Protein AF-A0A4Q3IQQ8-F1 (afdb_monomer)

Mean predicted aligned error: 5.6 Å

Solvent-accessible surface area (backbone atoms only — not comparable to full-atom values): 9478 Å² total; per-residue (Å²): 130,85,78,67,78,83,53,65,46,55,17,55,66,80,68,48,75,38,48,52,88,54,36,38,36,32,30,45,47,97,89,37,36,52,46,71,28,84,80,72,71,71,76,69,69,64,49,35,34,50,62,50,58,66,51,42,44,46,24,58,75,69,44,23,62,35,66,70,71,71,45,88,61,46,71,56,95,55,52,33,58,53,41,48,53,52,48,50,51,54,50,53,50,53,51,52,50,39,46,75,72,66,72,60,83,74,57,72,72,58,44,47,52,34,41,68,68,65,74,57,78,59,47,80,44,57,70,86,51,59,67,70,62,52,51,53,52,55,49,43,45,52,52,33,39,51,51,38,45,76,72,68,44,79,83,66,73,65,50,76,45,78,84

Structure (mmCIF, N/CA/C/O backbone):
data_AF-A0A4Q3IQQ8-F1
#
_entry.id   AF-A0A4Q3IQQ8-F1
#
loop_
_atom_site.group_PDB
_atom_site.id
_atom_site.type_symbol
_atom_site.label_atom_id
_atom_site.label_alt_id
_atom_site.label_comp_id
_atom_site.label_asym_id
_atom_site.label_entity_id
_atom_site.label_seq_id
_atom_site.pdbx_PDB_ins_code
_atom_site.Cartn_x
_atom_site.Cartn_y
_atom_site.Cartn_z
_atom_site.occupancy
_atom_site.B_iso_or_equiv
_atom_site.auth_seq_id
_atom_site.auth_comp_id
_atom_site.auth_asym_id
_atom_site.auth_atom_id
_atom_site.pdbx_PDB_model_num
ATOM 1 N N . MET A 1 1 ? -3.413 -16.287 -16.845 1.00 37.25 1 MET A N 1
ATOM 2 C CA . MET A 1 1 ? -3.490 -16.570 -15.395 1.00 37.25 1 MET A CA 1
ATOM 3 C C . MET A 1 1 ? -4.957 -16.593 -15.004 1.00 37.25 1 MET A C 1
ATOM 5 O O . MET A 1 1 ? -5.675 -15.679 -15.382 1.00 37.25 1 MET A O 1
ATOM 9 N N . SER A 1 2 ? -5.424 -17.665 -14.361 1.00 34.12 2 SER A N 1
ATOM 10 C CA . SER A 1 2 ? -6.815 -17.792 -13.911 1.00 34.12 2 SER A CA 1
ATOM 11 C C . SER A 1 2 ? -7.143 -16.630 -12.974 1.00 34.12 2 SER A C 1
ATOM 13 O O . SER A 1 2 ? -6.596 -16.595 -11.875 1.00 34.12 2 SER A O 1
ATOM 15 N N . ARG A 1 3 ? -8.012 -15.697 -13.394 1.00 47.03 3 ARG A N 1
ATOM 16 C CA . ARG A 1 3 ? -8.653 -14.741 -12.481 1.00 47.03 3 ARG A CA 1
ATOM 17 C C . ARG A 1 3 ? -9.368 -15.587 -11.429 1.00 47.03 3 ARG A C 1
ATOM 19 O O . ARG A 1 3 ? -10.379 -16.221 -11.735 1.00 47.03 3 ARG A O 1
ATOM 26 N N . SER A 1 4 ? -8.794 -15.718 -10.233 1.00 51.16 4 SER A N 1
ATOM 27 C CA . SER A 1 4 ? -9.548 -16.253 -9.103 1.00 51.16 4 SER A CA 1
ATOM 28 C C . SER A 1 4 ? -10.806 -15.393 -9.000 1.00 51.16 4 SER A C 1
ATOM 30 O O . SER A 1 4 ? -10.740 -14.189 -9.231 1.00 51.16 4 SER A O 1
ATOM 32 N N . ARG A 1 5 ? -11.970 -16.015 -8.775 1.00 53.09 5 ARG A N 1
ATOM 33 C CA . ARG A 1 5 ? -13.248 -15.299 -8.638 1.00 53.09 5 ARG A CA 1
ATOM 34 C C . ARG A 1 5 ? -13.012 -14.058 -7.778 1.00 53.09 5 ARG A C 1
ATOM 36 O O . ARG A 1 5 ? -12.578 -14.232 -6.637 1.00 53.09 5 ARG A O 1
ATOM 43 N N . GLU A 1 6 ? -13.235 -12.868 -8.343 1.00 70.44 6 GLU A N 1
ATOM 44 C CA . GLU A 1 6 ? -12.987 -11.579 -7.690 1.00 70.44 6 GLU A CA 1
ATOM 45 C C . GLU A 1 6 ? -13.709 -11.589 -6.349 1.00 70.44 6 GLU A C 1
ATOM 47 O O . GLU A 1 6 ? -14.932 -11.482 -6.249 1.00 70.44 6 GLU A O 1
ATOM 52 N N . THR A 1 7 ? -12.949 -11.885 -5.302 1.00 90.12 7 THR A N 1
ATOM 53 C CA . THR A 1 7 ? -13.508 -12.036 -3.974 1.00 90.12 7 THR A CA 1
ATOM 54 C C . THR A 1 7 ? -13.759 -10.627 -3.496 1.00 90.12 7 THR A C 1
ATOM 56 O O . THR A 1 7 ? -12.825 -9.843 -3.373 1.00 90.12 7 THR A O 1
ATOM 59 N N . THR A 1 8 ? -15.018 -10.289 -3.259 1.00 95.00 8 THR A N 1
ATOM 60 C CA . THR A 1 8 ? -15.385 -8.958 -2.792 1.00 95.00 8 THR A CA 1
ATOM 61 C C . THR A 1 8 ? -15.668 -8.958 -1.298 1.00 95.00 8 THR A C 1
ATOM 63 O O . THR A 1 8 ? -16.021 -9.983 -0.691 1.00 95.00 8 THR A O 1
ATOM 66 N N . ARG A 1 9 ? -15.459 -7.802 -0.672 1.00 96.25 9 ARG A N 1
ATOM 67 C CA . ARG A 1 9 ? -15.759 -7.551 0.740 1.00 96.25 9 ARG A CA 1
ATOM 68 C C . ARG A 1 9 ? -16.309 -6.139 0.903 1.00 96.25 9 ARG A C 1
ATOM 70 O O . ARG A 1 9 ? -16.021 -5.253 0.105 1.00 96.25 9 ARG A O 1
ATOM 77 N N . GLU A 1 10 ? -17.100 -5.940 1.949 1.00 97.12 10 GLU A N 1
ATOM 78 C CA . GLU A 1 10 ? -17.585 -4.618 2.339 1.00 97.12 10 GLU A CA 1
ATOM 79 C C . GLU A 1 10 ? -16.530 -3.908 3.195 1.00 97.12 10 GLU A C 1
ATOM 81 O O . GLU A 1 10 ? -16.027 -4.465 4.176 1.00 97.12 10 GLU A O 1
ATOM 86 N N . CYS A 1 11 ? -16.214 -2.663 2.845 1.00 98.12 11 CYS A N 1
ATOM 87 C CA . CYS A 1 11 ? -15.396 -1.792 3.674 1.00 98.12 11 CYS A CA 1
ATOM 88 C C . CYS A 1 11 ? -16.170 -1.373 4.933 1.00 98.12 11 CYS A C 1
ATOM 90 O O . CYS A 1 11 ? -17.225 -0.748 4.856 1.00 98.12 11 CYS A O 1
ATOM 92 N N . ALA A 1 12 ? -15.617 -1.633 6.116 1.00 97.62 12 ALA A N 1
ATOM 93 C CA . ALA A 1 12 ? -16.254 -1.299 7.389 1.00 97.62 12 ALA A CA 1
ATOM 94 C C . ALA A 1 12 ? -16.405 0.210 7.640 1.00 97.62 12 ALA A C 1
ATOM 96 O O . ALA A 1 12 ? -17.231 0.613 8.463 1.00 97.62 12 ALA A O 1
ATOM 97 N N . LEU A 1 13 ? -15.606 1.030 6.952 1.00 97.56 13 LEU A N 1
ATOM 98 C CA . LEU A 1 13 ? -15.686 2.486 7.009 1.00 97.56 13 LEU A CA 1
ATOM 99 C C . LEU A 1 13 ? -16.744 3.029 6.038 1.00 97.56 13 LEU A C 1
ATOM 101 O O . LEU A 1 13 ? -17.657 3.727 6.476 1.00 97.56 13 LEU A O 1
ATOM 105 N N . THR A 1 14 ? -16.622 2.721 4.742 1.00 96.56 14 THR A N 1
ATOM 106 C CA . THR A 1 14 ? -17.444 3.341 3.684 1.00 96.56 14 THR A CA 1
ATOM 107 C C . THR A 1 14 ? -18.724 2.578 3.371 1.00 96.56 14 THR A C 1
ATOM 109 O O . THR A 1 14 ? -19.628 3.149 2.773 1.00 96.56 14 THR A O 1
ATOM 112 N N . ARG A 1 15 ? -18.822 1.306 3.781 1.00 96.62 15 ARG A N 1
ATOM 113 C CA . ARG A 1 15 ? -19.907 0.371 3.425 1.00 96.62 15 ARG A CA 1
ATOM 114 C C . ARG A 1 15 ? -19.989 0.027 1.939 1.00 96.62 15 ARG A C 1
ATOM 116 O O . ARG A 1 15 ? -20.937 -0.612 1.499 1.00 96.62 15 ARG A O 1
ATOM 123 N N . GLU A 1 16 ? -18.973 0.396 1.171 1.00 97.38 16 GLU A N 1
ATOM 124 C CA . GLU A 1 16 ? -18.859 0.016 -0.231 1.00 97.38 16 GLU A CA 1
ATOM 125 C C . GLU A 1 16 ? -18.320 -1.411 -0.351 1.00 97.38 16 GLU A C 1
ATOM 127 O O . GLU A 1 16 ? -17.387 -1.797 0.360 1.00 97.38 16 GLU A O 1
ATOM 132 N N . THR A 1 17 ? -18.883 -2.182 -1.281 1.00 97.12 17 THR A N 1
ATOM 133 C CA . THR A 1 17 ? -18.341 -3.490 -1.668 1.00 97.12 17 THR A CA 1
ATOM 134 C C . THR A 1 17 ? -17.239 -3.288 -2.700 1.00 97.12 17 THR A C 1
ATOM 136 O O . THR A 1 17 ? -17.483 -2.687 -3.743 1.00 97.12 17 THR A O 1
ATOM 139 N N . LYS A 1 18 ? -16.034 -3.786 -2.412 1.00 95.81 18 LYS A N 1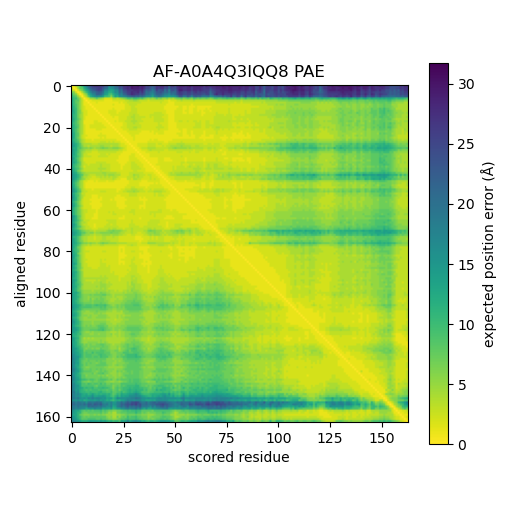
ATOM 140 C CA . LYS A 1 18 ? -14.849 -3.662 -3.276 1.00 95.81 18 LYS A CA 1
ATOM 141 C C . LYS A 1 18 ? -14.160 -5.006 -3.465 1.00 95.81 18 LYS A C 1
ATOM 143 O O . LYS A 1 18 ? -14.421 -5.947 -2.706 1.00 95.81 18 LYS A O 1
ATOM 148 N N . SER A 1 19 ? -13.277 -5.089 -4.460 1.00 95.31 19 SER A N 1
ATOM 149 C CA . SER A 1 19 ? -12.336 -6.204 -4.579 1.00 95.31 19 SER A CA 1
ATOM 150 C C . SER A 1 19 ? -11.458 -6.271 -3.329 1.00 95.31 19 SER A C 1
ATOM 152 O O . SER A 1 19 ? -11.105 -5.241 -2.759 1.00 95.31 19 SER A O 1
ATOM 154 N N . VAL A 1 20 ? -11.073 -7.476 -2.901 1.00 94.44 20 VAL A N 1
ATOM 155 C CA . VAL A 1 20 ? -10.070 -7.647 -1.833 1.00 94.44 20 VAL A CA 1
ATOM 156 C C . VAL A 1 20 ? -8.736 -6.971 -2.155 1.00 94.44 20 VAL A C 1
ATOM 158 O O . VAL A 1 20 ? -7.996 -6.662 -1.232 1.00 94.44 20 VAL A O 1
ATOM 161 N N . GLU A 1 21 ? -8.439 -6.724 -3.432 1.00 92.00 21 GLU A N 1
ATOM 162 C CA . GLU A 1 21 ? -7.233 -6.013 -3.875 1.00 92.00 21 GLU A CA 1
ATOM 163 C C . GLU A 1 21 ? -7.259 -4.520 -3.505 1.00 92.00 21 GLU A C 1
ATOM 165 O O . GLU A 1 21 ? -6.210 -3.931 -3.256 1.00 92.00 21 GLU A O 1
ATOM 170 N N . ASP A 1 22 ? -8.455 -3.937 -3.369 1.00 95.19 22 ASP A N 1
ATOM 171 C CA . ASP A 1 22 ? -8.669 -2.534 -2.983 1.00 95.19 22 ASP A CA 1
ATOM 172 C C . ASP A 1 22 ? -8.861 -2.357 -1.468 1.00 95.19 22 ASP A C 1
ATOM 174 O O . ASP A 1 22 ? -9.234 -1.280 -0.983 1.00 95.19 22 ASP A O 1
ATOM 178 N N . LEU A 1 23 ? -8.674 -3.429 -0.697 1.00 97.00 23 LEU A N 1
ATOM 179 C CA . LEU A 1 23 ? -8.944 -3.478 0.732 1.00 97.00 23 LEU A CA 1
ATOM 180 C C . LEU A 1 23 ? -7.735 -4.033 1.490 1.00 97.00 23 LEU A C 1
ATOM 182 O O . LEU A 1 23 ? -6.971 -4.855 0.999 1.00 97.00 23 LEU A O 1
ATOM 186 N N . VAL A 1 24 ? -7.609 -3.637 2.751 1.00 97.31 24 VAL A N 1
ATOM 187 C CA . VAL A 1 24 ? -6.700 -4.250 3.720 1.00 97.31 24 VAL A CA 1
ATOM 188 C C . VAL A 1 24 ? -7.512 -4.909 4.835 1.00 97.31 24 VAL A C 1
ATOM 190 O O . VAL A 1 24 ? -8.493 -4.348 5.340 1.00 97.31 24 VAL A O 1
ATOM 193 N N . ARG A 1 25 ? -7.122 -6.135 5.197 1.00 97.62 25 ARG A N 1
ATOM 194 C CA . ARG A 1 25 ? -7.734 -6.895 6.289 1.00 97.62 25 ARG A CA 1
ATOM 195 C C . ARG A 1 25 ? -7.068 -6.538 7.611 1.00 97.62 25 ARG A C 1
ATOM 197 O O . ARG A 1 25 ? -5.851 -6.418 7.701 1.00 97.62 25 ARG A O 1
ATOM 204 N N . PHE A 1 26 ? -7.883 -6.454 8.649 1.00 98.06 26 PHE A N 1
ATOM 205 C CA . PHE A 1 26 ? -7.467 -6.324 10.037 1.00 98.06 26 PHE A CA 1
ATOM 206 C C . PHE A 1 26 ? -8.063 -7.46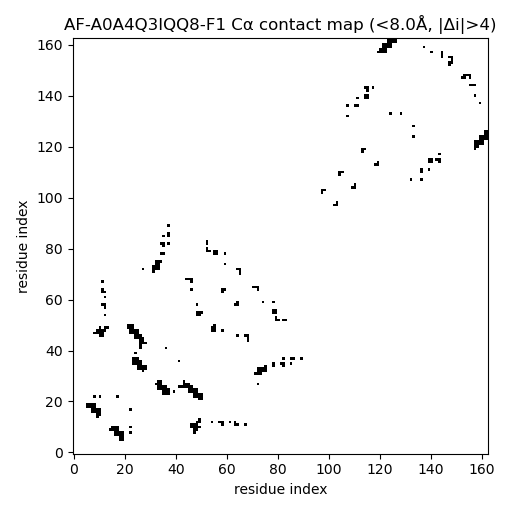1 10.847 1.00 98.06 26 PHE A C 1
ATOM 208 O O . PHE A 1 26 ? -9.214 -7.834 10.614 1.00 98.06 26 PHE A O 1
ATOM 215 N N . VAL A 1 27 ? -7.304 -8.009 11.786 1.00 97.12 27 VAL A N 1
ATOM 216 C CA . VAL A 1 27 ? -7.707 -9.171 12.587 1.00 97.12 27 VAL A CA 1
ATOM 217 C C . VAL A 1 27 ? -7.501 -8.872 14.065 1.00 97.12 27 VAL A C 1
ATOM 219 O O . VAL A 1 27 ? -6.596 -8.127 14.431 1.00 97.12 27 VAL A O 1
ATOM 222 N N . VAL A 1 28 ? -8.385 -9.418 14.902 1.00 95.38 28 VAL A N 1
ATOM 223 C CA . VAL A 1 28 ? -8.273 -9.333 16.363 1.00 95.38 28 VAL A CA 1
ATOM 224 C C . VAL A 1 28 ? -7.448 -10.510 16.868 1.00 95.38 28 VAL A C 1
ATOM 226 O O . VAL A 1 28 ? -7.806 -11.661 16.610 1.00 95.38 28 VAL A O 1
ATOM 229 N N . SER A 1 29 ? -6.363 -10.235 17.584 1.00 90.62 29 SER A N 1
ATOM 230 C CA . SER A 1 29 ? -5.562 -11.254 18.261 1.00 90.62 29 SER A CA 1
ATOM 231 C C . SER A 1 29 ? -6.233 -11.741 19.552 1.00 90.62 29 SER A C 1
ATOM 233 O O . SER A 1 29 ? -7.160 -11.106 20.061 1.00 90.62 29 SER A O 1
ATOM 235 N N . PRO A 1 30 ? -5.784 -12.875 20.120 1.00 89.81 30 PRO A N 1
ATOM 236 C CA . PRO A 1 30 ? -6.358 -13.422 21.352 1.00 89.81 30 PRO A CA 1
ATOM 237 C C . PRO A 1 30 ? -6.313 -12.480 22.568 1.00 89.81 30 PRO A C 1
ATOM 239 O O . PRO A 1 30 ? -7.133 -12.614 23.470 1.00 89.81 30 PRO A O 1
ATOM 242 N N . ASP A 1 31 ? -5.384 -11.523 22.591 1.00 89.62 31 ASP A N 1
ATOM 243 C CA . ASP A 1 31 ? -5.270 -10.474 23.616 1.00 89.62 31 ASP A CA 1
ATOM 244 C C . ASP A 1 31 ? -6.282 -9.320 23.434 1.00 89.62 31 ASP A C 1
ATOM 246 O O . ASP A 1 31 ? -6.332 -8.396 24.245 1.00 89.62 31 ASP A O 1
ATOM 250 N N . GLY A 1 32 ? -7.098 -9.363 22.375 1.00 90.81 32 GLY A N 1
ATOM 251 C CA . GLY A 1 32 ? -8.096 -8.350 22.049 1.00 90.81 32 GLY A CA 1
ATOM 252 C C . GLY A 1 32 ? -7.552 -7.134 21.295 1.00 90.81 32 GLY A C 1
ATOM 253 O O . GLY A 1 32 ? -8.327 -6.210 21.022 1.00 90.81 32 GLY A O 1
ATOM 254 N N . SER A 1 33 ? -6.261 -7.108 20.944 1.00 94.00 33 SER A N 1
ATOM 255 C CA . SER A 1 33 ? -5.692 -6.054 20.100 1.00 94.00 33 SER A CA 1
ATOM 256 C C . SER A 1 33 ? -5.965 -6.305 18.614 1.00 94.00 33 SER A C 1
ATOM 258 O O . SER A 1 33 ? -6.205 -7.433 18.187 1.00 94.00 33 SER A O 1
ATOM 260 N N . ILE A 1 34 ? -6.029 -5.238 17.814 1.00 95.88 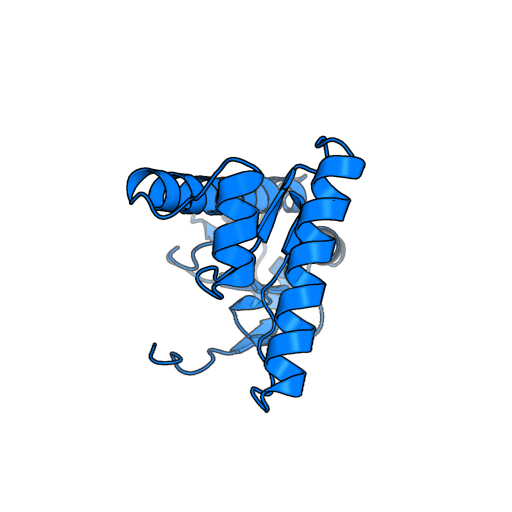34 ILE A N 1
ATOM 261 C CA . ILE A 1 34 ? -6.233 -5.338 16.364 1.00 95.88 34 ILE A CA 1
ATOM 262 C C . ILE A 1 34 ? -4.931 -5.067 15.610 1.00 95.88 34 ILE 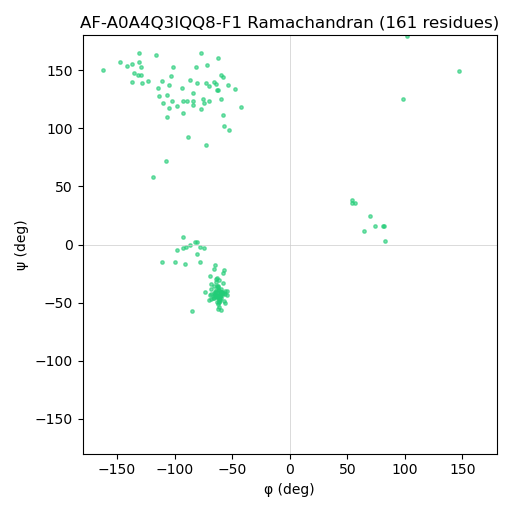A C 1
ATOM 264 O O . ILE A 1 34 ? -4.211 -4.120 15.924 1.00 95.88 34 ILE A O 1
ATOM 268 N N . PHE A 1 35 ? -4.656 -5.867 14.581 1.00 95.38 35 PHE A N 1
ATOM 269 C CA . PHE A 1 35 ? -3.443 -5.753 13.771 1.00 95.38 35 PHE A CA 1
ATOM 270 C C . PHE A 1 35 ? -3.737 -5.893 12.265 1.00 95.38 35 PHE A C 1
ATOM 272 O O 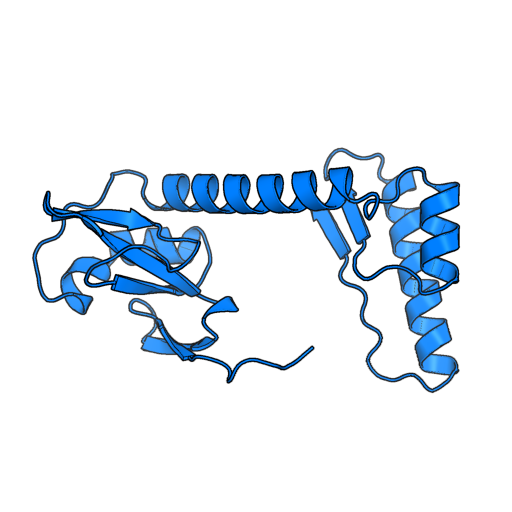. PHE A 1 35 ? -4.750 -6.496 11.887 1.00 95.38 35 PHE A O 1
ATOM 279 N N . PRO A 1 36 ? -2.880 -5.332 11.389 1.00 97.25 36 PRO A N 1
ATOM 280 C CA . PRO A 1 36 ? -3.018 -5.474 9.942 1.00 97.25 36 PRO A CA 1
ATOM 281 C C . PRO A 1 36 ? -2.590 -6.873 9.466 1.00 97.25 36 PRO A C 1
ATOM 283 O O . PRO A 1 36 ? -1.457 -7.304 9.678 1.00 97.25 36 PRO A O 1
ATOM 286 N N . ASP A 1 37 ? -3.484 -7.559 8.757 1.00 96.69 37 ASP A N 1
ATOM 287 C CA . ASP A 1 37 ? -3.262 -8.856 8.106 1.00 96.69 37 ASP A CA 1
ATOM 288 C C . ASP A 1 37 ? -3.179 -8.658 6.584 1.00 96.69 37 ASP A C 1
ATOM 290 O O . ASP A 1 37 ? -4.099 -8.982 5.832 1.00 96.69 37 ASP A O 1
ATOM 294 N N . VAL A 1 38 ? -2.069 -8.071 6.127 1.00 95.00 38 VAL A N 1
ATOM 295 C CA . VAL A 1 38 ? -1.856 -7.670 4.719 1.00 95.00 38 VAL A CA 1
ATOM 296 C C . VAL A 1 38 ? -1.804 -8.841 3.730 1.00 95.00 38 VAL A C 1
ATOM 298 O O . VAL A 1 38 ? -1.966 -8.632 2.529 1.00 95.00 38 VAL A O 1
ATOM 301 N N . ASP A 1 39 ? -1.588 -10.063 4.222 1.00 92.50 39 ASP A N 1
ATOM 302 C CA . ASP A 1 39 ? -1.598 -11.291 3.421 1.00 92.50 39 ASP A CA 1
ATOM 303 C C . ASP A 1 39 ? -2.934 -12.042 3.488 1.00 92.50 39 ASP A C 1
ATOM 305 O O . ASP A 1 39 ? -3.105 -13.037 2.782 1.00 92.50 39 ASP A O 1
ATOM 309 N N . ALA A 1 40 ? -3.875 -11.578 4.317 1.00 93.69 40 ALA A N 1
ATOM 310 C CA . ALA A 1 40 ? -5.160 -12.219 4.575 1.00 93.69 40 ALA A CA 1
ATOM 311 C C . ALA A 1 40 ? -5.042 -13.692 5.027 1.00 93.69 40 ALA A C 1
ATOM 313 O O . ALA A 1 40 ? -5.871 -14.529 4.664 1.00 93.69 40 ALA A O 1
ATOM 314 N N . LYS A 1 41 ? -4.008 -14.016 5.813 1.00 94.00 41 LYS A N 1
ATOM 315 C CA . LYS A 1 41 ? -3.697 -15.389 6.260 1.00 94.00 41 LYS A CA 1
ATOM 316 C C . LYS A 1 41 ? -3.916 -15.612 7.747 1.00 94.00 41 LYS A C 1
ATOM 318 O O . LYS A 1 41 ? -3.952 -16.764 8.171 1.00 94.00 41 LYS A O 1
ATOM 323 N N . ALA A 1 42 ? -4.058 -14.548 8.534 1.00 94.06 42 ALA A N 1
ATOM 324 C CA . ALA A 1 42 ? -4.252 -14.692 9.965 1.00 94.06 42 ALA A CA 1
ATOM 325 C C . ALA A 1 42 ? -5.591 -15.380 10.280 1.00 94.06 42 ALA A C 1
ATOM 327 O O . ALA A 1 42 ? -6.633 -15.115 9.654 1.00 94.06 42 ALA A O 1
ATOM 328 N N . GLU A 1 43 ? -5.548 -16.263 11.274 1.00 91.56 43 GLU A N 1
ATOM 329 C CA . GLU A 1 43 ? -6.732 -16.897 11.839 1.00 91.56 43 GLU A CA 1
ATOM 330 C C . GLU A 1 43 ? -7.549 -15.897 12.662 1.00 91.56 43 GLU A C 1
ATOM 332 O O . GLU A 1 43 ? -7.026 -14.919 13.191 1.00 91.56 43 GLU A O 1
ATOM 337 N N . GLY A 1 44 ? -8.849 -16.158 12.790 1.00 87.56 44 GLY A N 1
ATOM 338 C CA . GLY A 1 44 ? -9.750 -15.343 13.600 1.00 87.56 44 GLY A CA 1
ATOM 339 C C . GLY A 1 44 ? -10.622 -14.371 12.805 1.00 87.56 44 GLY A C 1
ATOM 340 O O . GLY A 1 44 ? -10.616 -14.305 11.568 1.00 87.56 44 GLY A O 1
ATOM 341 N N . ARG A 1 45 ? -11.458 -13.634 13.545 1.00 89.00 45 ARG A N 1
ATOM 342 C CA . ARG A 1 45 ? -12.433 -12.707 12.964 1.00 89.00 45 ARG A CA 1
ATOM 343 C C . ARG A 1 45 ? -11.710 -11.467 12.451 1.00 89.00 45 ARG A C 1
ATOM 345 O O . ARG A 1 45 ? -11.051 -10.767 13.215 1.00 89.00 45 ARG A O 1
ATOM 352 N N . GLY A 1 46 ? -11.872 -11.200 11.158 1.00 94.25 46 GLY A N 1
ATOM 353 C CA . GLY A 1 46 ? -11.297 -10.030 10.510 1.00 94.25 46 GLY A CA 1
ATOM 354 C C . GLY A 1 46 ? -12.341 -9.059 9.978 1.00 94.25 46 GLY A C 1
ATOM 355 O O . GLY A 1 46 ? -13.509 -9.404 9.798 1.00 94.25 46 GLY A O 1
ATOM 356 N N . VAL A 1 47 ? -11.886 -7.848 9.702 1.00 97.25 47 VAL A N 1
ATOM 357 C CA . VAL A 1 47 ? -12.655 -6.740 9.142 1.00 97.25 47 VAL A CA 1
ATOM 358 C C . VAL A 1 47 ? -11.836 -6.071 8.045 1.00 97.25 47 VAL A C 1
ATOM 360 O O . VAL A 1 47 ? -10.610 -6.058 8.105 1.00 97.25 47 VAL A O 1
ATOM 363 N N . TRP A 1 48 ? -12.508 -5.547 7.026 1.00 98.00 48 TRP A N 1
ATOM 364 C CA . TRP A 1 48 ? -11.868 -4.967 5.849 1.00 98.00 48 TRP A CA 1
ATOM 365 C C . TRP A 1 48 ? -12.063 -3.455 5.820 1.00 98.00 48 TRP A C 1
ATOM 367 O O . TRP A 1 48 ? -13.141 -2.961 6.153 1.00 98.00 48 TRP A O 1
ATOM 377 N N . VAL A 1 49 ? -11.030 -2.721 5.418 1.00 98.25 49 VAL A N 1
ATOM 378 C CA . VAL A 1 49 ? -11.071 -1.268 5.195 1.00 98.25 49 VAL A CA 1
ATOM 379 C C . VAL A 1 49 ? -10.440 -0.980 3.839 1.00 98.25 49 VAL A C 1
ATOM 381 O O . VAL A 1 49 ? -9.522 -1.689 3.438 1.00 98.25 49 VAL A O 1
ATOM 384 N N . THR A 1 50 ? -10.935 0.037 3.131 1.00 97.75 50 THR A N 1
ATOM 385 C CA . THR A 1 50 ? -10.311 0.544 1.899 1.00 97.75 50 THR A CA 1
ATOM 386 C C . THR A 1 50 ? -8.814 0.744 2.108 1.00 97.75 50 THR A C 1
ATOM 388 O O . THR A 1 50 ? -8.396 1.285 3.133 1.00 97.75 50 THR A O 1
ATOM 391 N N . LEU A 1 51 ? -8.016 0.279 1.148 1.00 95.31 51 LEU A N 1
ATOM 392 C CA . LEU A 1 51 ? -6.571 0.437 1.168 1.00 95.31 51 LEU A CA 1
ATOM 393 C C . LEU A 1 51 ? -6.207 1.927 1.185 1.00 95.31 51 LEU A C 1
ATOM 395 O O . LEU A 1 51 ? -6.616 2.679 0.306 1.00 95.31 51 LEU A O 1
ATOM 399 N N . GLY A 1 52 ? -5.405 2.331 2.167 1.00 93.56 52 GLY A N 1
ATOM 400 C CA . GLY A 1 52 ? -4.832 3.670 2.218 1.00 93.56 52 GLY A CA 1
ATOM 401 C C . GLY A 1 52 ? -4.659 4.196 3.637 1.00 93.56 52 GLY A C 1
ATOM 402 O O . GLY A 1 52 ? -5.381 3.847 4.571 1.00 93.56 52 GLY A O 1
ATOM 403 N N . HIS A 1 53 ? -3.638 5.031 3.825 1.00 96.19 53 HIS A N 1
ATOM 404 C CA . HIS A 1 53 ? -3.298 5.545 5.150 1.00 96.19 53 HIS A CA 1
ATOM 405 C C . HIS A 1 53 ? -4.417 6.413 5.740 1.00 96.19 53 HIS A C 1
ATOM 407 O O . HIS A 1 53 ? -4.686 6.344 6.939 1.00 96.19 53 HIS A O 1
ATOM 413 N N . LYS A 1 54 ? -5.072 7.231 4.906 1.00 97.44 54 LYS A N 1
ATOM 414 C CA . LYS A 1 54 ? -6.152 8.125 5.346 1.00 97.44 54 LYS A CA 1
ATOM 415 C C . LYS A 1 54 ? -7.381 7.322 5.758 1.00 97.44 54 LYS A C 1
ATOM 417 O O . LYS A 1 54 ? -7.962 7.594 6.799 1.00 97.44 54 LYS A O 1
ATOM 422 N N . GLU A 1 55 ? -7.714 6.302 4.984 1.00 98.12 55 GLU A N 1
ATOM 423 C CA . GLU A 1 55 ? -8.852 5.412 5.173 1.00 98.12 55 GLU A CA 1
ATOM 424 C C . GLU A 1 55 ? -8.697 4.606 6.465 1.00 98.12 55 GLU A C 1
ATOM 426 O O . GLU A 1 55 ? -9.633 4.503 7.258 1.00 98.12 55 GLU A O 1
ATOM 431 N N . VAL A 1 56 ? -7.493 4.089 6.732 1.00 98.00 56 VAL A N 1
ATOM 432 C CA . VAL A 1 56 ? -7.197 3.385 7.987 1.00 98.00 56 VAL A CA 1
ATOM 433 C C . VAL A 1 56 ? -7.243 4.345 9.177 1.00 98.00 56 VAL A C 1
ATOM 435 O O . VAL A 1 56 ? -7.900 4.039 10.173 1.00 98.00 56 VAL A O 1
ATOM 438 N N . ALA A 1 57 ? -6.625 5.526 9.077 1.00 97.81 57 ALA A N 1
ATOM 439 C CA . ALA A 1 57 ? -6.679 6.536 10.137 1.00 97.81 57 ALA A CA 1
ATOM 440 C C . ALA A 1 57 ? -8.124 6.983 10.436 1.00 97.81 57 ALA A C 1
ATOM 442 O O . ALA A 1 57 ? -8.525 7.113 11.595 1.00 97.81 57 ALA A O 1
ATOM 443 N N . GLU A 1 58 ? -8.946 7.154 9.403 1.00 98.06 58 GLU A N 1
ATOM 444 C CA . GLU A 1 58 ? -10.356 7.503 9.550 1.00 98.06 58 GLU A CA 1
ATOM 445 C C . GLU A 1 58 ? -11.171 6.358 10.171 1.00 98.06 58 GLU A C 1
ATOM 447 O O . GLU A 1 58 ? -12.034 6.601 11.021 1.00 98.06 58 GLU A O 1
ATOM 452 N N . ALA A 1 59 ? -10.880 5.104 9.813 1.00 97.81 59 ALA A N 1
ATOM 453 C CA . ALA A 1 59 ? -11.496 3.931 10.427 1.00 97.81 59 ALA A CA 1
ATOM 454 C C . ALA A 1 59 ? -11.195 3.843 11.933 1.00 97.81 59 ALA A C 1
ATOM 456 O O . ALA A 1 59 ? -12.099 3.518 12.714 1.00 97.81 59 ALA A O 1
ATOM 457 N N . VAL A 1 60 ? -9.969 4.191 12.351 1.00 97.12 60 VAL A N 1
ATOM 458 C CA . VAL A 1 60 ? -9.597 4.329 13.770 1.00 97.12 60 VAL A CA 1
ATOM 459 C C . VAL A 1 60 ? -10.424 5.436 14.424 1.00 97.12 60 VAL A C 1
ATOM 461 O O . VAL A 1 60 ? -11.156 5.172 15.380 1.00 97.12 60 VAL A O 1
ATOM 464 N N . HIS A 1 61 ? -10.395 6.650 13.864 1.00 96.88 61 HIS A N 1
ATOM 465 C CA . HIS A 1 61 ? -11.099 7.817 14.405 1.00 96.88 61 HIS A CA 1
ATOM 466 C C . HIS A 1 61 ? -12.613 7.576 14.568 1.00 96.88 61 HIS A C 1
ATOM 468 O O . HIS A 1 61 ? -13.206 7.896 15.600 1.00 96.88 61 HIS A O 1
ATOM 474 N N . LYS A 1 62 ? -13.255 6.937 13.581 1.00 96.69 62 LYS A N 1
ATOM 475 C CA . LYS A 1 62 ? -14.696 6.620 13.600 1.00 96.69 62 LYS A CA 1
ATOM 476 C C . LYS A 1 62 ? -15.050 5.355 14.390 1.00 96.69 62 LYS A C 1
ATOM 478 O O . LYS A 1 62 ? -16.236 4.990 14.445 1.00 96.69 62 LYS A O 1
ATOM 483 N N . LYS A 1 63 ? -14.065 4.695 15.014 1.00 96.25 63 LYS A N 1
ATOM 484 C CA . LYS A 1 63 ? -14.213 3.425 15.747 1.00 96.25 63 LYS A CA 1
ATOM 485 C C . LYS A 1 63 ? -14.868 2.332 14.887 1.00 96.25 63 LYS A C 1
ATOM 487 O O . LYS A 1 63 ? -15.707 1.569 15.369 1.00 96.25 63 LYS A O 1
ATOM 492 N N . ALA A 1 64 ? -14.532 2.285 13.596 1.00 97.06 64 ALA A N 1
ATOM 493 C CA . ALA A 1 64 ? -15.154 1.386 12.622 1.00 97.06 64 ALA A CA 1
ATOM 494 C C . ALA A 1 64 ? -14.901 -0.094 12.957 1.00 97.06 64 ALA A C 1
ATOM 496 O O . ALA A 1 64 ? -15.801 -0.921 12.813 1.00 97.06 64 ALA A O 1
ATOM 497 N N . PHE A 1 65 ? -13.715 -0.409 13.483 1.00 96.44 65 PHE A N 1
ATOM 498 C CA . PHE A 1 65 ? -13.321 -1.763 13.876 1.00 96.44 65 PHE A CA 1
ATOM 499 C C . PHE A 1 65 ? -14.249 -2.355 14.943 1.00 96.44 65 PHE A C 1
ATOM 501 O O . PHE A 1 65 ? -14.893 -3.374 14.697 1.00 96.44 65 PHE A O 1
ATOM 508 N N . ALA A 1 66 ? -14.400 -1.674 16.084 1.00 94.62 66 ALA A N 1
ATOM 509 C CA . A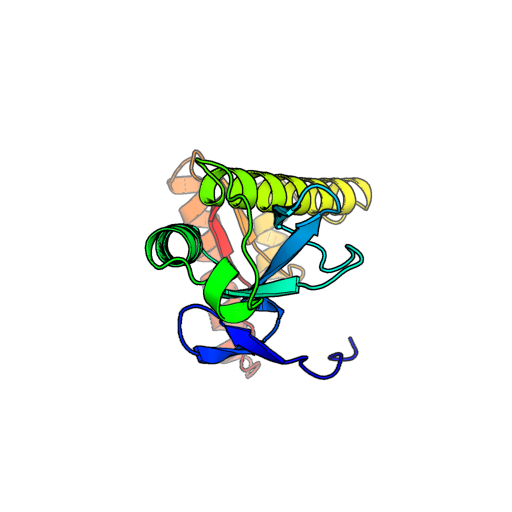LA A 1 66 ? -15.273 -2.117 17.174 1.00 94.62 66 ALA A CA 1
ATOM 510 C C . ALA A 1 66 ? -16.740 -2.254 16.723 1.00 94.62 66 ALA A C 1
ATOM 512 O O . ALA A 1 66 ? -17.407 -3.244 17.028 1.00 94.62 66 ALA A O 1
ATOM 513 N N . LYS A 1 67 ? -17.233 -1.285 15.934 1.00 95.06 67 LYS A N 1
ATOM 514 C CA . LYS A 1 67 ? -18.604 -1.295 15.391 1.00 95.06 67 LYS A CA 1
ATOM 515 C C . LYS A 1 67 ? -18.856 -2.484 14.464 1.00 95.06 67 LYS A C 1
ATOM 517 O O . LYS A 1 67 ? -19.907 -3.112 14.556 1.00 95.06 67 LYS A O 1
ATOM 522 N N . SER A 1 68 ? -17.915 -2.785 13.572 1.00 94.50 68 SER A N 1
ATOM 523 C CA . SER A 1 68 ? -18.054 -3.867 12.593 1.00 94.50 68 SER A CA 1
ATOM 524 C C . SER A 1 68 ? -17.905 -5.248 13.236 1.00 94.50 68 SER A C 1
ATOM 526 O O . SER A 1 68 ? -18.695 -6.154 12.974 1.00 94.50 68 SER A O 1
ATOM 528 N N . LEU A 1 69 ? -16.949 -5.393 14.157 1.00 93.00 69 LEU A N 1
ATOM 529 C CA . LEU A 1 69 ? -16.677 -6.655 14.849 1.00 93.00 69 LEU A CA 1
ATOM 530 C C . LEU A 1 69 ? -17.686 -6.966 15.967 1.00 93.00 69 LEU A C 1
ATOM 532 O O . LEU A 1 69 ? -17.761 -8.116 16.407 1.00 93.00 69 LEU A O 1
ATOM 536 N N . LYS A 1 70 ? -18.473 -5.963 16.389 1.00 91.94 70 LYS A N 1
ATOM 537 C CA . LYS A 1 70 ? -19.451 -6.022 17.491 1.00 91.94 70 LYS A CA 1
ATOM 538 C C . LYS A 1 70 ? -18.823 -6.452 18.821 1.00 91.94 70 LYS A C 1
ATOM 540 O O . LYS A 1 70 ? -19.438 -7.169 19.603 1.00 91.94 70 LYS A O 1
ATOM 545 N N . THR A 1 71 ? -17.588 -6.023 19.061 1.00 88.88 71 THR A N 1
ATOM 546 C CA . THR A 1 71 ? -16.846 -6.273 20.299 1.00 88.88 71 THR A CA 1
ATOM 547 C C . THR A 1 71 ? -15.924 -5.096 20.593 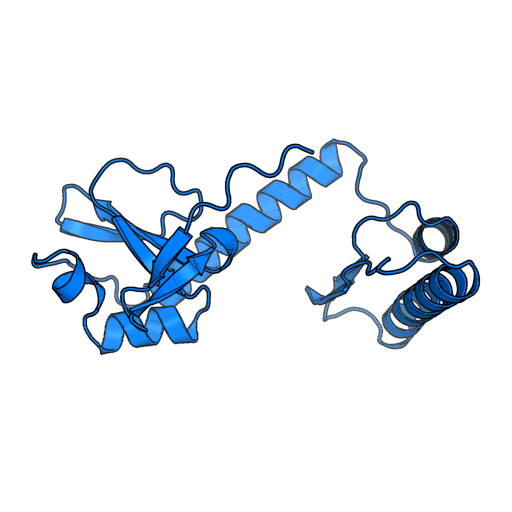1.00 88.88 71 THR A C 1
ATOM 549 O O . THR A 1 71 ? -15.558 -4.348 19.682 1.00 88.88 71 THR A O 1
ATOM 552 N N . SER A 1 72 ? -15.546 -4.931 21.860 1.00 90.00 72 SER A N 1
ATOM 553 C CA . SER A 1 72 ? -14.445 -4.036 22.212 1.00 90.00 72 SER A CA 1
ATOM 554 C C . SER A 1 72 ? -13.150 -4.575 21.604 1.00 90.00 72 SER A C 1
ATOM 556 O O . SER A 1 72 ? -12.922 -5.786 21.628 1.00 90.00 72 SER A O 1
ATOM 558 N N . VAL A 1 73 ? -12.333 -3.684 21.047 1.00 93.81 73 VAL A N 1
ATOM 559 C CA . VAL A 1 73 ? -11.009 -4.002 20.502 1.00 93.81 73 VAL A CA 1
ATOM 560 C C . VAL A 1 73 ? -10.027 -2.928 20.937 1.00 93.81 73 VAL A C 1
ATOM 562 O O . VAL A 1 73 ? -10.362 -1.740 20.935 1.00 93.81 73 VAL A O 1
ATOM 565 N N . THR A 1 74 ? -8.819 -3.345 21.287 1.00 95.56 74 THR A N 1
ATOM 566 C CA . THR A 1 74 ? -7.719 -2.425 21.570 1.00 95.56 74 THR A CA 1
ATOM 567 C C . THR A 1 74 ? -7.067 -2.039 20.250 1.00 95.56 74 THR A C 1
ATOM 569 O O . THR A 1 74 ? -6.599 -2.898 19.503 1.00 95.56 74 THR A O 1
ATOM 572 N N . VAL A 1 75 ? -7.068 -0.745 19.939 1.00 96.19 75 VAL A N 1
ATOM 573 C CA . VAL A 1 75 ? -6.494 -0.214 18.700 1.00 96.19 75 VAL A CA 1
ATOM 574 C C . VAL A 1 75 ? -5.132 0.403 19.012 1.00 96.19 75 VAL A C 1
ATOM 576 O O . VAL A 1 75 ? -5.090 1.281 19.870 1.00 96.19 75 VAL A O 1
ATOM 579 N N . PRO A 1 76 ? -4.040 -0.029 18.353 1.00 94.75 76 PRO A N 1
ATOM 580 C CA . PRO A 1 76 ? -2.739 0.622 18.482 1.00 94.75 76 PRO A CA 1
ATOM 581 C C . PRO A 1 76 ? -2.798 2.104 18.094 1.00 94.75 76 PRO A C 1
ATOM 583 O O . PRO A 1 76 ? -3.484 2.455 17.131 1.00 94.75 76 PRO A O 1
ATOM 586 N N . ASP A 1 77 ? -2.032 2.942 18.797 1.00 91.12 77 ASP A N 1
ATOM 587 C CA . ASP A 1 77 ? -2.032 4.403 18.612 1.00 91.12 77 ASP A CA 1
ATOM 588 C C . ASP A 1 77 ? -1.756 4.821 17.160 1.00 91.12 77 ASP A C 1
ATOM 590 O O . ASP A 1 77 ? -2.418 5.716 16.636 1.00 91.12 77 ASP A O 1
ATOM 594 N N . ASP A 1 78 ? -0.835 4.127 16.485 1.00 95.31 78 ASP A N 1
ATOM 595 C CA . ASP A 1 78 ? -0.522 4.341 15.069 1.00 95.31 78 ASP A CA 1
ATOM 596 C C . ASP A 1 78 ? -0.790 3.091 14.215 1.00 95.31 78 ASP A C 1
ATOM 598 O O . ASP A 1 78 ? 0.087 2.545 13.539 1.00 95.31 78 ASP A O 1
ATOM 602 N N . LEU A 1 79 ? -2.037 2.606 14.234 1.00 97.00 79 LEU A N 1
ATOM 603 C CA . LEU A 1 79 ? -2.446 1.486 13.378 1.00 97.00 79 LEU A CA 1
ATOM 604 C C . LEU A 1 79 ? -2.224 1.782 11.879 1.00 97.00 79 LEU A C 1
ATOM 606 O O . LEU A 1 79 ? -1.914 0.871 11.109 1.00 97.00 79 LEU A O 1
ATOM 610 N N . ALA A 1 80 ? -2.369 3.039 11.448 1.00 97.25 80 ALA A N 1
ATOM 611 C CA . ALA A 1 80 ? -2.176 3.429 10.051 1.00 97.25 80 ALA A CA 1
ATOM 612 C C . ALA A 1 80 ? -0.698 3.341 9.628 1.00 97.25 80 ALA A C 1
ATOM 614 O O . ALA A 1 80 ? -0.403 2.795 8.560 1.00 97.25 80 ALA A O 1
ATOM 615 N N . GLY A 1 81 ? 0.228 3.802 10.472 1.00 97.44 81 GLY A N 1
ATOM 616 C CA . GLY A 1 81 ? 1.667 3.634 10.278 1.00 97.44 81 GLY A CA 1
ATOM 617 C C . GLY A 1 81 ? 2.096 2.170 10.312 1.00 97.44 81 GLY A C 1
ATOM 618 O O . GLY A 1 81 ? 2.796 1.724 9.402 1.00 97.44 81 GLY A O 1
ATOM 619 N N . LEU A 1 82 ? 1.586 1.384 11.266 1.00 96.88 82 LEU A N 1
ATOM 620 C CA . LEU A 1 82 ? 1.848 -0.059 11.324 1.00 96.88 82 LEU A CA 1
ATOM 621 C C . LEU A 1 82 ? 1.378 -0.773 10.045 1.00 96.88 82 LEU A C 1
ATOM 623 O O . LEU A 1 82 ? 2.083 -1.614 9.488 1.00 96.88 82 LEU A O 1
ATOM 627 N N . THR A 1 83 ? 0.203 -0.397 9.534 1.00 97.69 83 THR A N 1
ATOM 628 C CA . THR A 1 83 ? -0.330 -0.937 8.274 1.00 97.69 83 THR A CA 1
ATOM 629 C C . THR A 1 83 ? 0.582 -0.608 7.094 1.00 97.69 83 THR A C 1
ATOM 631 O O . THR A 1 83 ? 0.885 -1.498 6.297 1.00 97.69 83 THR A O 1
ATOM 634 N N . ARG A 1 84 ? 1.058 0.642 6.996 1.00 96.50 84 ARG A N 1
ATOM 635 C CA . ARG A 1 84 ? 2.030 1.055 5.972 1.00 96.50 84 ARG A CA 1
ATOM 636 C C . ARG A 1 84 ? 3.290 0.188 6.037 1.00 96.50 84 ARG A C 1
ATOM 638 O O . ARG A 1 84 ? 3.670 -0.383 5.021 1.00 96.50 84 ARG A O 1
ATOM 645 N N . GLN A 1 85 ? 3.881 0.021 7.219 1.00 96.50 85 GLN A N 1
ATOM 646 C CA . GLN A 1 85 ? 5.107 -0.762 7.399 1.00 96.50 85 GLN A CA 1
ATOM 647 C C . GLN A 1 85 ? 4.942 -2.228 6.960 1.00 96.50 85 GLN A C 1
ATOM 649 O O . GLN A 1 85 ? 5.832 -2.798 6.322 1.00 96.50 85 GLN A O 1
ATOM 654 N N . HIS A 1 86 ? 3.802 -2.853 7.271 1.00 96.25 86 HIS A N 1
ATOM 655 C CA . HIS A 1 86 ? 3.510 -4.222 6.837 1.00 96.25 86 HIS A CA 1
ATOM 656 C C . HIS A 1 86 ? 3.372 -4.317 5.309 1.00 96.25 86 HIS A C 1
ATOM 658 O O . HIS A 1 86 ? 3.910 -5.243 4.697 1.00 96.25 86 HIS A O 1
ATOM 664 N N . LEU A 1 87 ? 2.698 -3.348 4.679 1.00 95.44 87 LEU A N 1
ATOM 665 C CA . LEU A 1 87 ? 2.573 -3.277 3.220 1.00 95.44 87 LEU A CA 1
ATOM 666 C C . LEU A 1 87 ? 3.932 -3.067 2.538 1.00 95.44 87 LEU A C 1
ATOM 668 O O . LEU A 1 87 ? 4.242 -3.775 1.581 1.00 95.44 87 LEU A O 1
ATOM 672 N N . GLU A 1 88 ? 4.763 -2.161 3.053 1.00 94.94 88 GLU A N 1
ATOM 673 C CA . GLU A 1 88 ? 6.125 -1.920 2.557 1.00 94.94 88 GLU A CA 1
ATOM 674 C C . GLU A 1 88 ? 6.991 -3.175 2.675 1.00 94.94 88 GLU A C 1
ATOM 676 O O . GLU A 1 88 ? 7.651 -3.574 1.717 1.00 94.94 88 GLU A O 1
ATOM 681 N N . THR A 1 89 ? 6.934 -3.860 3.819 1.00 96.31 89 THR A N 1
ATOM 682 C CA . THR A 1 89 ? 7.682 -5.105 4.043 1.00 96.31 89 THR A CA 1
ATOM 683 C C . THR A 1 89 ? 7.267 -6.185 3.045 1.00 96.31 89 THR A C 1
ATOM 685 O O .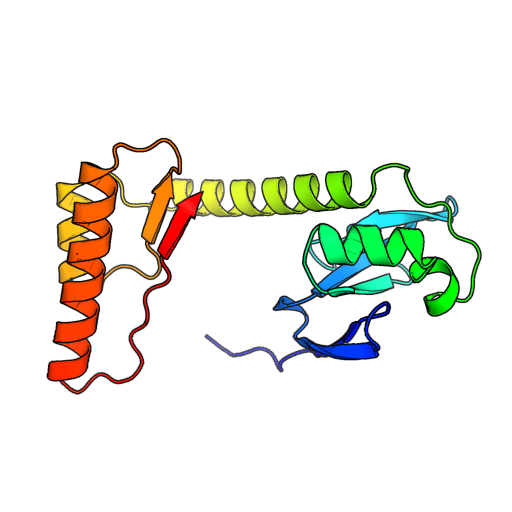 THR A 1 89 ? 8.121 -6.855 2.456 1.00 96.31 89 THR A O 1
ATOM 688 N N . ARG A 1 90 ? 5.959 -6.339 2.805 1.00 94.75 90 ARG A N 1
ATOM 689 C CA . ARG A 1 90 ? 5.413 -7.283 1.821 1.00 94.75 90 ARG A CA 1
ATOM 690 C C . ARG A 1 90 ? 5.871 -6.937 0.404 1.00 94.75 90 ARG A C 1
ATOM 692 O O . ARG A 1 90 ? 6.326 -7.817 -0.327 1.00 94.75 90 ARG A O 1
ATOM 699 N N . PHE A 1 91 ? 5.808 -5.659 0.040 1.00 93.06 91 PHE A N 1
ATOM 700 C CA . PHE A 1 91 ? 6.239 -5.157 -1.260 1.00 93.06 91 PHE A CA 1
ATOM 701 C C . PHE A 1 91 ? 7.739 -5.384 -1.506 1.00 93.06 91 PHE A C 1
ATOM 703 O O . PHE A 1 91 ? 8.121 -5.996 -2.505 1.00 93.06 91 PHE A O 1
ATOM 710 N N . LEU A 1 92 ? 8.596 -4.986 -0.563 1.00 94.50 92 LEU A N 1
ATOM 711 C CA . LEU A 1 92 ? 10.046 -5.190 -0.642 1.00 94.50 92 LEU A CA 1
ATOM 712 C C . LEU A 1 92 ? 10.423 -6.674 -0.684 1.00 94.50 92 LEU A C 1
ATOM 714 O O . LEU A 1 92 ? 11.363 -7.058 -1.387 1.00 94.50 92 LEU A O 1
ATOM 718 N N . SER A 1 93 ? 9.683 -7.524 0.030 1.00 95.81 93 SER A N 1
ATOM 719 C CA . SER A 1 93 ? 9.875 -8.976 -0.013 1.00 95.81 93 SER A CA 1
ATOM 720 C C . SER A 1 93 ? 9.574 -9.536 -1.406 1.00 95.81 93 SER A C 1
ATOM 722 O O . SER A 1 93 ? 10.379 -10.296 -1.950 1.00 95.81 93 SER A O 1
ATOM 724 N N . ALA A 1 94 ? 8.467 -9.109 -2.023 1.00 93.56 94 ALA A N 1
ATOM 725 C CA . ALA A 1 94 ? 8.107 -9.495 -3.388 1.00 93.56 94 ALA A CA 1
ATOM 726 C C . ALA A 1 94 ? 9.145 -9.016 -4.420 1.00 93.56 94 ALA A C 1
ATOM 728 O O . ALA A 1 94 ? 9.596 -9.804 -5.260 1.00 93.56 94 ALA A O 1
ATOM 729 N N . LEU A 1 95 ? 9.601 -7.762 -4.320 1.00 93.06 95 LEU A N 1
ATOM 730 C CA . LEU A 1 95 ? 10.674 -7.234 -5.170 1.00 93.06 95 LEU A CA 1
ATOM 731 C C . LEU A 1 95 ? 11.979 -8.016 -4.995 1.00 93.06 95 LEU A C 1
ATOM 733 O O . LEU A 1 95 ? 12.638 -8.364 -5.974 1.00 93.06 95 LEU A O 1
ATOM 737 N N . SER A 1 96 ? 12.343 -8.350 -3.758 1.00 95.19 96 SER A N 1
ATOM 738 C CA . SER A 1 96 ? 13.552 -9.124 -3.466 1.00 95.19 96 SER A CA 1
ATOM 739 C C . SER A 1 96 ? 13.506 -10.523 -4.083 1.00 95.19 96 SER A C 1
ATOM 741 O O . SER A 1 96 ? 14.519 -10.994 -4.603 1.00 95.19 96 SER A O 1
ATOM 743 N N . MET A 1 97 ? 12.347 -11.188 -4.064 1.00 96.38 97 MET A N 1
ATOM 744 C CA . MET A 1 97 ? 12.164 -12.480 -4.736 1.00 96.38 97 MET A CA 1
ATOM 745 C C . MET A 1 97 ? 12.269 -12.350 -6.256 1.00 96.38 97 MET A C 1
ATOM 747 O O . MET A 1 97 ? 13.020 -13.098 -6.877 1.00 96.38 97 MET A O 1
ATOM 751 N N . THR A 1 98 ? 11.609 -11.346 -6.835 1.00 94.00 98 THR A N 1
ATOM 752 C CA . THR A 1 98 ? 11.658 -11.049 -8.279 1.00 94.00 98 THR A CA 1
ATOM 753 C C . THR A 1 98 ? 13.095 -10.773 -8.738 1.00 94.00 98 THR A C 1
ATOM 755 O O . THR A 1 98 ? 13.547 -11.279 -9.766 1.00 94.00 98 THR A O 1
ATOM 758 N N . ARG A 1 99 ? 13.874 -10.042 -7.927 1.00 94.44 99 ARG A N 1
ATOM 759 C CA . ARG A 1 99 ? 15.303 -9.804 -8.168 1.00 94.44 99 ARG A CA 1
ATOM 760 C C . ARG A 1 99 ? 16.104 -11.103 -8.177 1.00 94.44 99 ARG A C 1
ATOM 762 O O . ARG A 1 99 ? 16.903 -11.311 -9.084 1.00 94.44 99 ARG A O 1
ATOM 769 N N . LYS A 1 100 ? 15.907 -11.971 -7.177 1.00 95.62 100 LYS A N 1
ATOM 770 C CA . LYS A 1 100 ? 16.603 -13.268 -7.081 1.00 95.62 100 LYS A CA 1
ATOM 771 C C . LYS A 1 100 ? 16.249 -14.206 -8.236 1.00 95.62 100 LYS A C 1
ATOM 773 O O . LYS A 1 100 ? 17.107 -14.965 -8.667 1.00 95.62 100 LYS A O 1
ATOM 778 N N . ALA A 1 101 ? 15.025 -14.120 -8.751 1.00 96.69 101 ALA A N 1
ATOM 779 C CA . ALA A 1 101 ? 14.575 -14.866 -9.922 1.00 96.69 101 ALA A CA 1
ATOM 780 C C . ALA A 1 101 ? 15.136 -14.327 -11.256 1.00 96.69 101 ALA A C 1
ATOM 782 O O . ALA A 1 101 ? 14.853 -14.901 -12.303 1.00 96.69 101 ALA A O 1
ATOM 783 N N . GLY A 1 102 ? 15.906 -13.230 -11.246 1.00 94.50 102 GLY A N 1
ATOM 784 C CA . GLY A 1 102 ? 16.448 -12.614 -12.462 1.00 94.50 102 GLY A CA 1
ATOM 785 C C . GLY A 1 102 ? 15.412 -11.848 -13.291 1.00 94.50 102 GLY A C 1
ATOM 786 O O . GLY A 1 102 ? 15.670 -11.539 -14.447 1.00 94.50 102 GLY A O 1
ATOM 787 N N . GLN A 1 103 ? 14.251 -11.530 -12.711 1.00 94.50 103 GLN A N 1
ATOM 788 C CA . GLN A 1 103 ? 13.128 -10.887 -13.403 1.00 94.50 103 GLN A CA 1
ATOM 789 C C . GLN A 1 103 ? 13.139 -9.352 -13.293 1.00 94.50 103 GLN A C 1
ATOM 791 O O . GLN A 1 103 ? 12.280 -8.689 -13.865 1.00 94.50 103 GLN A O 1
ATOM 796 N N . ILE A 1 104 ? 14.098 -8.770 -12.561 1.00 94.44 104 ILE A N 1
ATOM 797 C CA . ILE A 1 104 ? 14.298 -7.314 -12.509 1.00 94.44 104 ILE A CA 1
ATOM 798 C C . ILE A 1 104 ? 15.416 -6.918 -13.469 1.00 94.44 104 ILE A C 1
ATOM 800 O O . ILE A 1 104 ? 16.573 -7.300 -13.281 1.00 94.44 104 ILE A O 1
ATOM 804 N N . LEU A 1 105 ? 15.072 -6.086 -14.451 1.00 94.25 105 LEU A N 1
ATOM 805 C CA . LEU A 1 105 ? 16.015 -5.471 -15.376 1.00 94.25 105 LEU A CA 1
ATOM 806 C C . LEU A 1 105 ? 16.438 -4.085 -14.877 1.00 94.25 105 LEU A C 1
ATOM 808 O O . LEU A 1 105 ? 15.605 -3.273 -14.482 1.00 94.25 105 LEU A O 1
ATOM 812 N N . THR A 1 106 ? 17.739 -3.796 -14.920 1.00 93.19 106 THR A N 1
ATOM 813 C CA . THR A 1 106 ? 18.296 -2.491 -14.537 1.00 93.19 106 THR A CA 1
ATOM 814 C C . THR A 1 106 ? 19.265 -1.956 -15.595 1.00 93.19 106 THR A C 1
ATOM 816 O O . THR A 1 106 ? 19.846 -2.709 -16.381 1.00 93.19 106 THR A O 1
ATOM 819 N N . GLY A 1 107 ? 19.447 -0.631 -15.603 1.00 92.19 107 GLY A N 1
ATOM 820 C CA . GLY A 1 107 ? 20.306 0.098 -16.542 1.00 92.19 107 GLY A CA 1
ATOM 821 C C . GLY A 1 107 ? 19.521 0.711 -17.704 1.00 92.19 107 GLY A C 1
ATOM 822 O O . GLY A 1 107 ? 18.819 0.006 -18.423 1.00 92.19 107 GLY A O 1
ATOM 823 N N . GLY A 1 108 ? 19.666 2.025 -17.911 1.00 91.69 108 GLY A N 1
ATOM 824 C CA . GLY A 1 108 ? 18.805 2.804 -18.814 1.00 91.69 108 GLY A CA 1
ATOM 825 C C . GLY A 1 108 ? 18.719 2.266 -20.245 1.00 91.69 108 GLY A C 1
ATOM 826 O O . GLY A 1 108 ? 17.623 2.150 -20.780 1.00 91.69 108 GLY A O 1
ATOM 827 N N . THR A 1 109 ? 19.842 1.866 -20.850 1.00 94.31 109 THR A N 1
ATOM 828 C CA . THR A 1 109 ? 19.851 1.305 -22.214 1.00 94.31 109 THR A CA 1
ATOM 829 C C . THR A 1 109 ? 19.105 -0.026 -22.302 1.00 94.31 109 THR A C 1
ATOM 831 O O . THR A 1 109 ? 18.346 -0.239 -23.241 1.00 94.31 109 THR A O 1
ATOM 834 N N . LYS A 1 110 ? 19.293 -0.914 -21.317 1.00 94.62 110 LYS A N 1
ATOM 835 C CA . LYS A 1 110 ? 18.631 -2.226 -21.286 1.00 94.62 110 LYS A CA 1
ATOM 836 C C . LYS A 1 110 ? 17.135 -2.075 -21.052 1.00 94.62 110 LYS A C 1
ATOM 838 O O . LYS A 1 110 ? 16.344 -2.669 -21.770 1.00 94.62 110 LYS A O 1
ATOM 843 N N . VAL A 1 111 ? 16.766 -1.250 -20.071 1.00 95.38 111 VAL A N 1
ATOM 844 C CA . VAL A 1 111 ? 15.367 -0.963 -19.737 1.00 95.38 111 VAL A CA 1
ATOM 845 C C . VAL A 1 111 ? 14.648 -0.356 -20.937 1.00 95.38 111 VAL A C 1
ATOM 847 O O . VAL A 1 111 ? 13.578 -0.830 -21.292 1.00 95.38 111 VAL A O 1
ATOM 850 N N . LYS A 1 112 ? 15.259 0.626 -21.612 1.00 94.69 112 LYS A N 1
ATOM 851 C CA . LYS A 1 112 ? 14.696 1.214 -22.830 1.00 94.69 112 LYS A CA 1
ATOM 852 C C . LYS A 1 112 ? 14.443 0.162 -23.918 1.00 94.69 112 LYS A C 1
ATOM 854 O O . LYS A 1 112 ? 13.343 0.119 -24.450 1.00 94.69 112 LYS A O 1
ATOM 859 N N . ALA A 1 113 ? 15.424 -0.693 -24.206 1.00 95.25 113 ALA A N 1
ATOM 860 C CA . ALA A 1 113 ? 15.268 -1.743 -25.212 1.00 95.25 113 ALA A CA 1
ATOM 861 C C . ALA A 1 113 ? 14.139 -2.729 -24.856 1.00 95.25 113 ALA A C 1
ATOM 863 O O . ALA A 1 113 ? 13.349 -3.085 -25.721 1.00 95.25 113 ALA A O 1
ATOM 864 N N . ALA A 1 114 ? 14.020 -3.120 -23.583 1.00 95.19 114 ALA A N 1
ATOM 865 C CA . ALA A 1 114 ? 12.951 -4.009 -23.123 1.00 95.19 114 ALA A CA 1
ATOM 866 C C . ALA A 1 114 ? 11.560 -3.352 -23.172 1.00 95.19 114 ALA A C 1
ATOM 868 O O . ALA A 1 114 ? 10.576 -4.030 -23.457 1.00 95.19 114 ALA A O 1
ATOM 869 N N . ILE A 1 115 ? 11.474 -2.037 -22.920 1.00 94.44 115 ILE A N 1
ATOM 870 C CA . ILE A 1 115 ? 10.245 -1.255 -23.124 1.00 94.44 115 ILE A CA 1
ATOM 871 C C . ILE A 1 115 ? 9.844 -1.293 -24.599 1.00 94.44 115 ILE A C 1
ATOM 873 O O . ILE A 1 115 ? 8.722 -1.663 -24.915 1.00 94.44 115 ILE A O 1
ATOM 877 N N . GLU A 1 116 ? 10.763 -0.936 -25.499 1.00 91.44 116 GLU A N 1
ATOM 878 C CA . GLU A 1 116 ? 10.498 -0.874 -26.943 1.00 91.44 116 GLU A CA 1
ATOM 879 C C . GLU A 1 116 ? 10.157 -2.252 -27.535 1.00 91.44 116 GLU A C 1
ATOM 881 O O . GLU A 1 116 ? 9.378 -2.336 -28.481 1.00 91.44 116 GLU A O 1
ATOM 886 N N . ALA A 1 117 ? 10.695 -3.328 -26.956 1.00 91.75 117 ALA A N 1
ATOM 887 C CA . ALA A 1 117 ? 10.390 -4.707 -27.328 1.00 91.75 117 ALA A CA 1
ATOM 888 C C . ALA A 1 117 ? 9.075 -5.251 -26.728 1.00 91.75 117 ALA A C 1
ATOM 890 O O . ALA A 1 117 ? 8.658 -6.349 -27.092 1.00 91.75 117 ALA A O 1
ATOM 891 N N . GLY A 1 118 ? 8.424 -4.524 -25.810 1.00 90.38 118 GLY A N 1
ATOM 892 C CA . GLY A 1 118 ? 7.208 -4.987 -25.132 1.00 90.38 118 GLY A CA 1
ATOM 893 C C . GLY A 1 118 ? 7.432 -6.135 -24.140 1.00 90.38 118 GLY A C 1
ATOM 894 O O . GLY A 1 118 ? 6.517 -6.904 -23.858 1.00 90.38 118 GLY A O 1
ATOM 895 N N . GLU A 1 119 ? 8.646 -6.272 -23.602 1.00 91.75 119 GLU A N 1
ATOM 896 C CA . GLU A 1 119 ? 9.043 -7.387 -22.725 1.00 91.75 119 GLU A CA 1
ATOM 897 C C . GLU A 1 119 ? 8.801 -7.110 -21.231 1.00 91.75 119 GLU A C 1
ATOM 899 O O . GLU A 1 119 ? 9.068 -7.964 -20.381 1.00 91.75 119 GLU A O 1
ATOM 904 N N . ILE A 1 120 ? 8.314 -5.916 -20.882 1.00 93.38 120 ILE A N 1
ATOM 905 C CA . ILE A 1 120 ? 8.093 -5.512 -19.491 1.00 93.38 120 ILE A CA 1
ATOM 906 C C . ILE A 1 120 ? 6.615 -5.564 -19.100 1.00 93.38 120 ILE A C 1
ATOM 908 O O . ILE A 1 120 ? 5.729 -5.225 -19.876 1.00 93.38 120 ILE A O 1
ATOM 912 N N . ILE A 1 121 ? 6.355 -5.932 -17.844 1.00 92.38 121 ILE A N 1
ATOM 913 C CA . ILE A 1 121 ? 5.008 -5.895 -17.248 1.00 92.38 121 ILE A CA 1
ATOM 914 C C . ILE A 1 121 ? 4.777 -4.663 -16.367 1.00 92.38 121 ILE A C 1
ATOM 916 O O . ILE A 1 121 ? 3.643 -4.388 -15.997 1.00 92.38 121 ILE A O 1
ATOM 920 N N . ALA A 1 122 ? 5.845 -3.958 -15.983 1.00 93.69 122 ALA A N 1
ATOM 921 C CA . ALA A 1 122 ? 5.804 -2.741 -15.179 1.00 93.69 122 ALA A CA 1
ATOM 922 C C . ALA A 1 122 ? 7.131 -1.978 -15.296 1.00 93.69 122 ALA A C 1
ATOM 924 O O . ALA A 1 122 ? 8.195 -2.589 -15.436 1.00 93.69 122 ALA A O 1
ATOM 925 N N . LEU A 1 123 ? 7.072 -0.653 -15.166 1.00 94.94 123 LEU A N 1
ATOM 926 C CA . LEU A 1 123 ? 8.232 0.219 -14.995 1.00 94.94 123 LEU A CA 1
ATOM 927 C C . LEU A 1 123 ? 8.285 0.715 -13.546 1.00 94.94 123 LEU A C 1
ATOM 929 O O . LEU A 1 123 ? 7.309 1.258 -13.037 1.00 94.94 123 LEU A O 1
ATOM 933 N N . LEU A 1 124 ? 9.439 0.571 -12.896 1.00 94.12 124 LEU A N 1
ATOM 934 C CA . LEU A 1 124 ? 9.695 1.089 -11.550 1.00 94.12 124 LEU A CA 1
ATOM 935 C C . LEU A 1 124 ? 10.750 2.193 -11.640 1.00 94.12 124 LEU A C 1
ATOM 937 O O . LEU A 1 124 ? 11.829 1.966 -12.193 1.00 94.12 124 LEU A O 1
ATOM 941 N N . THR A 1 125 ? 10.475 3.367 -11.077 1.00 94.06 125 THR A N 1
ATOM 942 C CA . THR A 1 125 ? 11.470 4.445 -10.960 1.00 94.06 125 THR A CA 1
ATOM 943 C C . THR A 1 125 ? 11.549 4.955 -9.538 1.00 94.06 125 THR A C 1
ATOM 945 O O . THR A 1 125 ? 10.517 5.177 -8.919 1.00 94.06 125 THR A O 1
ATOM 948 N N . ALA A 1 126 ? 12.760 5.219 -9.057 1.00 91.81 126 ALA A N 1
ATOM 949 C CA . ALA A 1 126 ? 12.930 5.851 -7.761 1.00 91.81 126 ALA A CA 1
ATOM 950 C C . ALA A 1 126 ? 12.535 7.341 -7.814 1.00 91.81 126 ALA A C 1
ATOM 952 O O . ALA A 1 126 ? 12.845 8.059 -8.776 1.00 91.81 126 ALA A O 1
ATOM 953 N N . THR A 1 127 ? 11.855 7.806 -6.776 1.00 91.50 127 THR A N 1
ATOM 954 C CA . THR A 1 127 ? 11.421 9.195 -6.579 1.00 91.50 127 THR A CA 1
ATOM 955 C C . THR A 1 127 ? 12.609 10.154 -6.459 1.00 91.50 127 THR A C 1
ATOM 957 O O . THR A 1 127 ? 12.528 11.298 -6.906 1.00 91.50 127 THR A O 1
ATOM 960 N N . ASP A 1 128 ? 13.751 9.668 -5.972 1.00 93.19 128 ASP A N 1
ATOM 961 C CA . ASP A 1 128 ? 15.023 10.393 -5.874 1.00 93.19 128 ASP A CA 1
ATOM 962 C C . ASP A 1 128 ? 15.896 10.315 -7.144 1.00 93.19 128 ASP A C 1
ATOM 964 O O . ASP A 1 128 ? 16.968 10.921 -7.205 1.00 93.19 128 ASP A O 1
ATOM 968 N N . ALA A 1 129 ? 15.451 9.608 -8.190 1.00 91.81 129 ALA A N 1
ATOM 969 C CA . ALA A 1 129 ? 16.196 9.515 -9.441 1.00 91.81 129 ALA A CA 1
ATOM 970 C C . ALA A 1 129 ? 16.359 10.889 -10.127 1.00 91.81 129 ALA A C 1
ATOM 972 O O . ALA A 1 129 ? 15.601 11.837 -9.910 1.00 91.81 129 ALA A O 1
ATOM 973 N N . ALA A 1 130 ? 17.331 10.997 -11.034 1.00 93.56 130 ALA A N 1
ATOM 974 C CA . ALA A 1 130 ? 17.459 12.188 -11.865 1.00 93.56 130 ALA A CA 1
ATOM 975 C C . ALA A 1 130 ? 16.221 12.357 -12.767 1.00 93.56 130 ALA A C 1
ATOM 977 O O . ALA A 1 130 ? 15.803 11.418 -13.452 1.00 93.56 130 ALA A O 1
ATOM 978 N N . GLU A 1 131 ? 15.670 13.571 -12.812 1.00 93.06 131 GLU A N 1
ATOM 979 C CA . GLU A 1 131 ? 14.460 13.890 -13.579 1.00 93.06 131 GLU A CA 1
ATOM 980 C C . GLU A 1 131 ? 14.610 13.559 -15.073 1.00 93.06 131 GLU A C 1
ATOM 982 O O . GLU A 1 131 ? 13.710 12.972 -15.671 1.00 93.06 131 GLU A O 1
ATOM 987 N N . ASP A 1 132 ? 15.768 13.870 -15.663 1.00 92.81 132 ASP A N 1
ATOM 988 C CA . ASP A 1 132 ? 16.080 13.546 -17.062 1.00 92.81 132 ASP A CA 1
ATOM 989 C C . ASP A 1 132 ? 16.044 12.030 -17.324 1.00 92.81 132 ASP A C 1
ATOM 991 O O . ASP A 1 132 ? 15.464 11.566 -18.308 1.00 92.81 132 ASP A O 1
ATOM 995 N N . GLY A 1 133 ? 16.595 11.237 -16.400 1.00 91.00 133 GLY A N 1
ATOM 996 C CA . GLY A 1 133 ? 16.563 9.778 -16.479 1.00 91.00 133 GLY A CA 1
ATOM 997 C C . GLY A 1 133 ? 15.136 9.233 -16.453 1.00 91.00 133 GLY A C 1
ATOM 998 O O . GLY A 1 133 ? 14.775 8.429 -17.315 1.00 91.00 133 GLY A O 1
ATOM 999 N N . ARG A 1 134 ? 14.300 9.716 -15.522 1.00 92.31 134 ARG A N 1
ATOM 1000 C CA . ARG A 1 134 ? 12.881 9.330 -15.454 1.00 92.31 134 ARG A CA 1
ATOM 1001 C C . ARG A 1 134 ? 12.130 9.717 -16.724 1.00 92.31 134 ARG A C 1
ATOM 1003 O O . ARG A 1 134 ? 11.497 8.858 -17.330 1.00 92.31 134 ARG A O 1
ATOM 1010 N N . LYS A 1 135 ? 12.265 10.968 -17.187 1.00 93.00 135 LYS A N 1
ATOM 1011 C CA . LYS A 1 135 ? 11.601 11.462 -18.408 1.00 93.00 135 LYS A CA 1
ATOM 1012 C C . LYS A 1 135 ? 11.930 10.614 -19.632 1.00 93.00 135 LYS A C 1
ATOM 1014 O O . LYS A 1 135 ? 11.033 10.327 -20.420 1.00 93.00 135 LYS A O 1
ATOM 1019 N N . LYS A 1 136 ? 13.182 10.173 -19.783 1.00 93.00 136 LYS A N 1
ATOM 1020 C CA . LYS A 1 136 ? 13.591 9.279 -20.879 1.00 93.00 136 LYS A CA 1
ATOM 1021 C C . LYS A 1 136 ? 12.883 7.925 -20.823 1.00 93.00 136 LYS A C 1
ATOM 1023 O O . LYS A 1 136 ? 12.424 7.443 -21.859 1.00 93.00 136 LYS A O 1
ATOM 1028 N N . MET A 1 137 ? 12.779 7.315 -19.641 1.00 94.56 137 MET A N 1
ATOM 1029 C CA . MET A 1 137 ? 12.115 6.014 -19.483 1.00 94.56 137 MET A CA 1
ATOM 1030 C C . MET A 1 137 ? 10.602 6.134 -19.688 1.00 94.56 137 MET A C 1
ATOM 1032 O O . MET A 1 137 ? 10.043 5.407 -20.503 1.00 94.56 137 MET A O 1
ATOM 1036 N N . THR A 1 138 ? 9.953 7.110 -19.048 1.00 93.38 138 THR A N 1
ATOM 1037 C CA . THR A 1 138 ? 8.517 7.373 -19.230 1.00 93.38 138 THR A CA 1
ATOM 1038 C C . THR A 1 138 ? 8.188 7.761 -20.674 1.00 93.38 138 THR A C 1
ATOM 1040 O O . THR A 1 138 ? 7.154 7.366 -21.202 1.00 93.38 138 THR A O 1
ATOM 1043 N N . GLY A 1 139 ? 9.068 8.507 -21.351 1.00 94.12 139 GLY A N 1
ATOM 1044 C CA . GLY A 1 139 ? 8.918 8.830 -22.771 1.00 94.12 139 GLY A CA 1
ATOM 1045 C C . GLY A 1 139 ? 9.001 7.597 -23.672 1.00 94.12 139 GLY A C 1
ATOM 1046 O O . GLY A 1 139 ? 8.201 7.469 -24.594 1.00 94.12 139 GLY A O 1
ATOM 1047 N N . SER A 1 140 ? 9.915 6.669 -23.372 1.00 94.06 140 SER A N 1
ATOM 1048 C CA . SER A 1 140 ? 10.020 5.392 -24.094 1.00 94.06 140 SER A CA 1
ATOM 1049 C C . SER A 1 140 ? 8.761 4.542 -23.894 1.00 94.06 140 SER A C 1
ATOM 1051 O O . SER A 1 140 ? 8.250 3.978 -24.855 1.00 94.06 140 SER A O 1
ATOM 1053 N N . LEU A 1 141 ? 8.217 4.520 -22.670 1.00 94.00 141 LEU A N 1
ATOM 1054 C CA . LEU A 1 141 ? 6.985 3.801 -22.339 1.00 94.00 141 LEU A CA 1
ATOM 1055 C C . LEU A 1 141 ? 5.783 4.332 -23.124 1.00 94.00 141 LEU A C 1
ATOM 1057 O O . LEU A 1 141 ? 5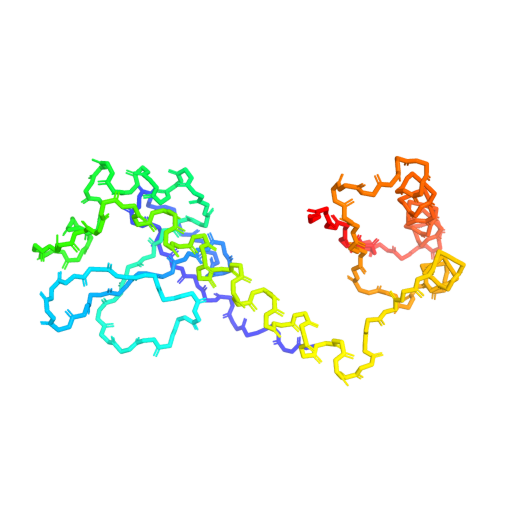.111 3.568 -23.803 1.00 94.00 141 LEU A O 1
ATOM 1061 N N . LYS A 1 142 ? 5.584 5.655 -23.122 1.00 92.69 142 LYS A N 1
ATOM 1062 C CA . LYS A 1 142 ? 4.527 6.309 -23.911 1.00 92.69 142 LYS A CA 1
ATOM 1063 C C . LYS A 1 142 ? 4.674 6.053 -25.410 1.00 92.69 142 LYS A C 1
ATOM 1065 O O . LYS A 1 142 ? 3.678 5.906 -26.111 1.00 92.69 142 LYS A O 1
ATOM 1070 N N . GLY A 1 143 ? 5.912 6.038 -25.908 1.00 92.44 143 GLY A N 1
ATOM 1071 C CA . GLY A 1 143 ? 6.203 5.718 -27.305 1.00 92.44 143 GLY A CA 1
ATOM 1072 C C . GLY A 1 143 ? 5.782 4.294 -27.664 1.00 92.44 143 GLY A C 1
ATOM 1073 O O . GLY A 1 143 ? 5.144 4.096 -28.693 1.00 92.44 143 GLY A O 1
ATOM 1074 N N . TYR A 1 144 ? 6.086 3.332 -26.791 1.00 90.81 144 TYR A N 1
ATOM 1075 C CA . TYR A 1 144 ? 5.657 1.944 -26.939 1.00 90.81 144 TYR A CA 1
ATOM 1076 C C . TYR A 1 144 ? 4.129 1.797 -26.898 1.00 90.81 144 TYR A C 1
ATOM 1078 O O . TYR A 1 144 ? 3.563 1.194 -27.803 1.00 90.81 144 TYR A O 1
ATOM 1086 N N . GLU A 1 145 ? 3.453 2.386 -25.906 1.00 89.94 145 GLU A N 1
ATOM 1087 C CA . GLU A 1 145 ? 1.988 2.307 -25.774 1.00 89.94 145 GLU A CA 1
ATOM 1088 C C . GLU A 1 145 ? 1.281 2.867 -27.014 1.00 89.94 145 GLU A C 1
ATOM 1090 O O . GLU A 1 145 ? 0.380 2.232 -27.558 1.00 89.94 145 GLU A O 1
ATOM 1095 N N . LYS A 1 146 ? 1.759 4.006 -27.529 1.00 88.75 146 LYS A N 1
ATOM 1096 C CA . LYS A 1 146 ? 1.240 4.599 -28.765 1.00 88.75 146 LYS A CA 1
ATOM 1097 C C . LYS A 1 146 ? 1.483 3.707 -29.988 1.00 88.75 146 LYS A C 1
ATOM 1099 O O . LYS A 1 146 ? 0.594 3.556 -30.817 1.00 88.75 146 LYS A O 1
ATOM 1104 N N . ALA A 1 147 ? 2.672 3.118 -30.117 1.00 87.75 147 ALA A N 1
ATOM 1105 C CA . ALA A 1 147 ? 2.978 2.214 -31.225 1.00 87.75 147 ALA A CA 1
ATOM 1106 C C . ALA A 1 147 ? 2.129 0.929 -31.173 1.00 87.75 147 ALA A C 1
ATOM 1108 O O . ALA A 1 147 ? 1.718 0.419 -32.214 1.00 87.75 147 ALA A O 1
ATOM 1109 N N . ALA A 1 148 ? 1.842 0.420 -29.971 1.00 86.50 148 ALA A N 1
ATOM 1110 C CA . ALA A 1 148 ? 0.950 -0.717 -29.769 1.00 86.50 148 ALA A CA 1
ATOM 1111 C C . ALA A 1 148 ? -0.495 -0.376 -30.173 1.00 86.50 148 ALA A C 1
ATOM 1113 O O . ALA A 1 148 ? -1.120 -1.151 -30.898 1.00 86.50 148 ALA A O 1
ATOM 1114 N N . GLU A 1 149 ? -0.987 0.802 -29.780 1.00 86.31 149 GLU A N 1
ATOM 1115 C CA . GLU A 1 149 ? -2.303 1.318 -30.178 1.00 86.31 149 GLU A CA 1
ATOM 1116 C C . GLU A 1 149 ? -2.410 1.474 -31.706 1.00 86.31 149 GLU A C 1
ATOM 1118 O O . GLU A 1 149 ? -3.351 0.972 -32.318 1.00 86.31 149 GLU A O 1
ATOM 1123 N N . GLU A 1 150 ? -1.410 2.083 -32.354 1.00 86.44 150 GLU A N 1
ATOM 1124 C CA . GLU A 1 150 ? -1.356 2.228 -33.819 1.00 86.44 150 GLU A CA 1
ATOM 1125 C C . GLU A 1 150 ? -1.326 0.875 -34.553 1.00 86.44 150 GLU A C 1
ATOM 1127 O O . GLU A 1 150 ? -1.855 0.753 -35.659 1.00 86.44 150 GLU A O 1
ATOM 1132 N N . ALA A 1 151 ? -0.745 -0.157 -33.937 1.00 86.25 151 ALA A N 1
ATOM 1133 C CA . ALA A 1 151 ? -0.735 -1.524 -34.452 1.00 86.25 151 ALA A CA 1
ATOM 1134 C C . ALA A 1 151 ? -2.038 -2.305 -34.169 1.00 86.25 151 ALA A C 1
ATOM 1136 O O . ALA A 1 151 ? -2.139 -3.476 -34.541 1.00 86.25 151 ALA A O 1
ATOM 1137 N N . GLY A 1 152 ? -3.040 -1.674 -33.547 1.00 82.25 152 GLY A N 1
ATOM 1138 C CA . GLY A 1 152 ? -4.342 -2.272 -33.245 1.00 82.25 152 GLY A CA 1
ATOM 1139 C C . GLY A 1 152 ? -4.358 -3.153 -31.994 1.00 82.25 152 GLY A C 1
ATOM 1140 O O . GLY A 1 152 ? -5.281 -3.952 -31.823 1.00 82.25 152 GLY A O 1
ATOM 1141 N N . PHE A 1 153 ? -3.346 -3.046 -31.126 1.00 78.44 153 PHE A N 1
ATOM 1142 C CA . PHE A 1 153 ? -3.353 -3.690 -29.814 1.00 78.44 153 PHE A CA 1
ATOM 1143 C C . PHE A 1 153 ? -4.008 -2.764 -28.784 1.00 78.44 153 PHE A C 1
ATOM 1145 O O . PHE A 1 153 ? -3.349 -1.939 -28.153 1.00 78.44 153 PHE A O 1
ATOM 1152 N N . ASP A 1 154 ? -5.315 -2.927 -28.586 1.00 63.94 154 ASP A N 1
ATOM 1153 C CA . ASP A 1 154 ? -6.054 -2.176 -27.571 1.00 63.94 154 ASP A CA 1
ATOM 1154 C C . ASP A 1 154 ? -5.678 -2.620 -26.144 1.00 63.94 154 ASP A C 1
ATOM 1156 O O . ASP A 1 154 ? -5.603 -3.812 -25.832 1.00 63.94 154 ASP A O 1
ATOM 1160 N N . GLY A 1 155 ? -5.495 -1.651 -25.240 1.00 60.97 155 GLY A N 1
ATOM 1161 C CA . GLY A 1 155 ? -5.386 -1.900 -23.797 1.00 60.97 155 GLY A CA 1
ATOM 1162 C C . GLY A 1 155 ? -4.008 -2.336 -23.285 1.00 60.97 155 GLY A C 1
ATOM 1163 O O . GLY A 1 155 ? -3.911 -2.809 -22.149 1.00 60.97 155 GLY A O 1
ATOM 1164 N N . VAL A 1 156 ? -2.940 -2.167 -24.070 1.00 65.88 156 VAL A N 1
ATOM 1165 C CA . VAL A 1 156 ? -1.561 -2.345 -23.588 1.00 65.88 156 VAL A CA 1
ATOM 1166 C C . VAL A 1 156 ? -1.195 -1.167 -22.681 1.00 65.88 156 VAL A C 1
ATOM 1168 O O . VAL A 1 156 ? -0.638 -0.172 -23.125 1.00 65.88 156 VAL A O 1
ATOM 1171 N N . SER A 1 157 ? -1.543 -1.271 -21.400 1.00 78.56 157 SER A N 1
ATOM 1172 C CA . SER A 1 157 ? -1.146 -0.312 -20.367 1.00 78.56 157 SER A CA 1
ATOM 1173 C C . SER A 1 157 ? -0.082 -0.959 -19.499 1.00 78.56 157 SER A C 1
ATOM 1175 O O . SER A 1 157 ? -0.380 -1.870 -18.721 1.00 78.56 157 SER A O 1
ATOM 1177 N N . VAL A 1 158 ? 1.154 -0.481 -19.602 1.00 88.94 158 VAL A N 1
ATOM 1178 C CA . VAL A 1 158 ? 2.233 -0.949 -18.731 1.00 88.94 158 VAL A CA 1
ATOM 1179 C C . VAL A 1 158 ? 2.304 -0.004 -17.529 1.00 88.94 158 VAL A C 1
ATOM 1181 O O . VAL A 1 158 ? 2.644 1.166 -17.692 1.00 88.94 158 VAL A O 1
ATOM 1184 N N . PRO A 1 159 ? 1.990 -0.457 -16.302 1.00 91.56 159 PRO A N 1
ATOM 1185 C CA . PRO A 1 159 ? 1.990 0.418 -15.140 1.00 91.56 159 PRO A CA 1
ATOM 1186 C C . PRO A 1 159 ? 3.383 0.996 -14.871 1.00 91.56 159 PRO A C 1
ATOM 1188 O O . PRO A 1 159 ? 4.380 0.269 -14.819 1.00 91.56 159 PRO A O 1
ATOM 1191 N N . HIS A 1 160 ? 3.437 2.308 -14.639 1.00 93.62 160 HIS A N 1
ATOM 1192 C CA . HIS A 1 160 ? 4.618 3.009 -14.145 1.00 93.62 160 HIS A CA 1
ATOM 1193 C C . HIS A 1 160 ? 4.413 3.366 -12.671 1.00 93.62 160 HIS A C 1
ATOM 1195 O O . HIS A 1 160 ? 3.491 4.097 -12.316 1.00 93.62 160 HIS A O 1
ATOM 1201 N N . LEU A 1 161 ? 5.267 2.811 -11.814 1.00 91.00 161 LEU A N 1
ATOM 1202 C CA . LEU A 1 161 ? 5.266 3.020 -10.373 1.00 91.00 161 LEU A CA 1
ATOM 1203 C C . LEU A 1 161 ? 6.490 3.850 -9.975 1.00 91.00 161 LEU A C 1
ATOM 1205 O O . LEU A 1 161 ? 7.635 3.456 -10.218 1.00 91.00 161 LEU A O 1
ATOM 1209 N N . GLU A 1 162 ? 6.236 4.994 -9.347 1.00 90.00 162 GLU A N 1
ATOM 1210 C CA . GLU A 1 162 ? 7.265 5.813 -8.711 1.00 90.00 162 GLU A CA 1
ATOM 1211 C C . GLU A 1 162 ? 7.370 5.422 -7.233 1.00 90.00 162 GLU A C 1
ATOM 1213 O O . GLU A 1 162 ? 6.363 5.424 -6.524 1.00 90.00 162 GLU A O 1
ATOM 1218 N N . LEU A 1 163 ? 8.570 5.031 -6.798 1.00 84.06 163 LEU A N 1
ATOM 1219 C CA . LEU A 1 163 ? 8.844 4.474 -5.469 1.00 84.06 163 LEU A CA 1
ATOM 1220 C C . LEU A 1 163 ? 9.804 5.346 -4.667 1.00 84.06 163 LEU A C 1
ATOM 1222 O O . LEU A 1 163 ? 10.797 5.829 -5.253 1.00 84.06 163 LEU A O 1
#

Sequence (163 aa):
MSRSRETTRECALTRETKSVEDLVRFVVSPDGSIFPDVDAKAEGRGVWVTLGHKEVAEAVHKKAFAKSLKTSVTVPDDLAGLTRQHLETRFLSALSMTRKAGQILTGGTKVKAAIEAGEIIALLTATDAAEDGRKKMTGSLKGYEKAAEEAGFDGVSVPHLEL

Foldseek 3Di:
DDPDPQDWDAALQPRDIDGVVQKWKWFQDPVQAIATPRVPPDDHDIHIWGDDLVRVVVCVVVVSVCVVVVHDGHYDPRRSVRNVVVVVVVVVVVVVVCVVVVNDDDDQVRLLVCLQVVVAQAAEAEPPDDPVSVCSNVVSNVVNVVVCVVVVNPDPDRYYDYD

Radius of gyration: 19.97 Å; Cα contacts (8 Å, |Δi|>4): 204; chains: 1; bounding box: 40×32×58 Å

Nearest PDB structures (foldseek):
  1g2r-assembly1_A  TM=6.714E-01  e=4.590E-06  Streptococcus pneumoniae
  1w40-assembly1_A  TM=8.368E-01  e=1.402E-01  Thermococcus celer
  8psp-assembly1_A  TM=4.216E-01  e=9.310E+00  Saccharomyces cerevisiae

pLDDT: mean 91.58, std 10.15, range [34.12, 98.25]

Secondary structure (DSSP, 8-state):
-------EEE-TTT--EEEGGGEEEEEE-TTSBEEEETTS---S-EEEEESSHHHHHHHHHTTHHHHHHTS--BPPTTHHHHHHHHHHHHHHHHHHHHHHTT----SHHHHHHHHHTT--S-EEE-TTS-HHHHHHHHHHHHHHHHHHHHTT-TT----EEE-

=== Feature glossary ===
Feature key, reading from the visual/contextual features back to the raw sequence:

Rendered structure images. Structure images are PyMOL renders from six orthogonal camera directions. Cartoon representation draws helices as coils and strands as arrows; sticks shows the backbone as bonds; surface shows the solvent-excluded envelope. Rainbow coloring maps sequence position to hue (blue→red, N→C); chain coloring assigns a distinct color per polypeptide.

Contact-map, Ramachandran, and PAE plots. Three diagnostic plots accompany the record. The Cα contact map visualizes the tertiary structure as a 2D adjacency matrix (8 Å cutoff, sequence-local contacts suppressed). The Ramachandran plot shows the distribution of backbone (φ, ψ) torsions, with points in the α and β basins reflecting secondary structure content. The PAE plot shows AlphaFold's inter-residue confidence as a color matrix.

InterPro / GO / CATH / organism. The annotation block draws on four external resources. InterPro: which protein families and domains the sequence belongs to. GO: standardized terms for what the protein does, what process it participates in, and where in the cell it acts. CATH: which structural fold it has in the CATH hierarchy. Organism: the species of origin.

Nearest PDB structures. Structural nearest neighbors (via Foldseek easy-search vs the PDB). Reported per hit: target PDB id, E-value, and alignment TM-score. A TM-score above ~0.5 is the conventional threshold for 'same fold'.

Predicted aligned error. Predicted aligned error is AlphaFold's pairwise confidence. Unlike pLDDT (per-residue), PAE is per-residue-pair and captures whether two parts of the structure are correctly placed relative to each other. Units are ångströms of expected positional error.

Solvent-accessible surface area. SASA measures how much of the protein is reachable by solvent. It is computed by rolling a water-sized probe over the atomic surface and summing the exposed area (Å²). Per-residue SASA distinguishes core (buried, low SASA) from surface (exposed, high SASA) residues; total SASA is a whole-molecule size measure.

B-factor. Crystallographic B-factors measure how much each atom's electron density is smeared out, in Å². They rise in mobile loops and surface residues and fall in the buried interior. In AlphaFold models this column is repurposed to hold pLDDT instead.

pLDDT. For AlphaFold models, the B-factor field carries pLDDT — the model's own estimate of local accuracy on a 0–100 scale. Regions with pLDDT<50 should be treated as essentially unmodeled; they often correspond to intrinsically disordered segments.

Backbone torsions (φ/ψ). φ (phi) and ψ (psi) are the two rotatable backbone dihedrals per residue: φ is the C(i-1)–N–Cα–C torsion, ψ is the N–Cα–C–N(i+1) torsion, both in degrees on (−180°, 180°]. α-helical residues cluster near (−60°, −45°); β-strand residues near (−120°, +130°). A Ramachandran plot is simply a scatter of (φ, ψ) for every residue.

Radius of gyration, Cα contacts, bounding box. Radius of gyration (Rg) is the root-mean-square distance of Cα atoms from their centroid — a single number for overall size and compactness. A globular domain of N residues has Rg ≈ 2.2·N^0.38 Å; an extended or disordered chain has a much larger Rg. The Cα contact count is the number of residue pairs whose Cα atoms are within 8 Å and are more than four positions apart in sequence — a standard proxy for tertiary packing density. The bounding box is the smallest axis-aligned box enclosing all Cα atoms.

Secondary structure (3-state, P-SEA). Three-state secondary structure (P-SEA) collapses the eight DSSP classes into helix (a), strand (b), and coil (c). P-SEA assigns these from Cα geometry alone — distances and angles — without requiring backbone oxygens, so it works on any Cα trace.

Secondary structure (8-state, DSSP). Secondary structure is the local, repeating backbone conformation. DSSP classifies it into eight states by reading the hydrogen-bond network: three helix types (H, G, I), two β types (E, B), two non-regular types (T, S), and unstructured coil (-).

Foldseek 3Di. The Foldseek 3Di string encodes local tertiary geometry as a 20-letter alphabet — one character per residue — derived from the relative positions of nearby Cα atoms. Unlike the amino-acid sequence, 3Di is a direct function of the 3D structure, so two proteins with the same fold have similar 3Di strings even at low sequence identity.

mmCIF coordinates. Structure coordinates are given as an mmCIF _atom_site loop: one row per atom with element, residue name, chain id, sequence number, and x/y/z position in Å. Only the four main-chain atoms per residue are included here; side chains are omitted to keep the record compact.

Sequence. This is the polypeptide sequence — one letter per residue, N-terminus first. Length ranges from a few dozen residues for small domains to over a thousand for large multi-domain proteins.